Protein AF-A0A3D3TBS5-F1 (afdb_monomer)

pLDDT: mean 72.95, std 12.07, range [37.75, 92.06]

Mean predicted aligned error: 11.63 Å

Structure (mmCIF, N/CA/C/O backbone):
data_AF-A0A3D3TBS5-F1
#
_entry.id   AF-A0A3D3TBS5-F1
#
loop_
_atom_site.group_PDB
_atom_site.id
_atom_site.type_symbol
_atom_site.label_atom_id
_atom_site.label_alt_id
_atom_site.label_comp_id
_atom_site.label_asym_id
_atom_site.label_entity_id
_atom_site.label_seq_id
_atom_site.pdbx_PDB_ins_code
_atom_site.Cartn_x
_atom_site.Cartn_y
_atom_site.Cartn_z
_atom_site.occupancy
_atom_site.B_iso_or_equiv
_atom_site.auth_seq_id
_atom_site.auth_comp_id
_atom_site.auth_asym_id
_atom_site.auth_atom_id
_atom_site.pdbx_PDB_model_num
ATOM 1 N N . MET A 1 1 ? -9.072 -5.976 -12.058 1.00 43.88 1 MET A N 1
ATOM 2 C CA . MET A 1 1 ? -8.145 -5.084 -11.329 1.00 43.88 1 MET A CA 1
ATOM 3 C C . MET A 1 1 ? -8.571 -5.104 -9.867 1.00 43.88 1 MET A C 1
ATOM 5 O O . MET A 1 1 ? -9.679 -4.670 -9.589 1.00 43.88 1 MET A O 1
ATOM 9 N N . ILE A 1 2 ? -7.792 -5.714 -8.968 1.00 37.75 2 ILE A N 1
ATOM 10 C CA . ILE A 1 2 ? -8.104 -5.745 -7.527 1.00 37.75 2 ILE A CA 1
ATOM 11 C C . ILE A 1 2 ? -7.374 -4.554 -6.897 1.00 37.75 2 ILE A C 1
ATOM 13 O O . ILE A 1 2 ? -6.192 -4.637 -6.577 1.00 37.75 2 ILE A O 1
ATOM 17 N N . ASP A 1 3 ? -8.060 -3.415 -6.839 1.00 50.81 3 ASP A N 1
ATOM 18 C CA . ASP A 1 3 ? -7.618 -2.208 -6.134 1.00 50.81 3 ASP A CA 1
ATOM 19 C C . ASP A 1 3 ? -8.162 -2.305 -4.704 1.00 50.81 3 ASP A C 1
ATOM 21 O O . ASP A 1 3 ? -9.305 -1.935 -4.439 1.00 50.81 3 ASP A O 1
ATOM 25 N N . ILE A 1 4 ? -7.393 -2.904 -3.788 1.00 57.06 4 ILE A N 1
ATOM 26 C CA . ILE A 1 4 ? -7.783 -2.957 -2.372 1.00 57.06 4 ILE A CA 1
ATOM 27 C C . ILE A 1 4 ? -7.530 -1.564 -1.809 1.00 57.06 4 ILE A C 1
ATOM 29 O O . ILE A 1 4 ? -6.423 -1.230 -1.381 1.00 57.06 4 ILE A O 1
ATOM 33 N N . ARG A 1 5 ? -8.556 -0.718 -1.864 1.00 56.41 5 ARG A N 1
ATOM 34 C CA . ARG A 1 5 ? -8.519 0.588 -1.219 1.00 56.41 5 ARG A CA 1
ATOM 35 C C . ARG A 1 5 ? -8.444 0.365 0.281 1.00 56.41 5 ARG A C 1
ATOM 37 O O . ARG A 1 5 ? -9.344 -0.216 0.877 1.00 56.41 5 ARG A O 1
ATOM 44 N N . VAL A 1 6 ? -7.354 0.827 0.884 1.00 55.50 6 VAL A N 1
ATOM 45 C CA . VAL A 1 6 ? -7.268 0.953 2.338 1.00 55.50 6 VAL A CA 1
ATOM 46 C C . VAL A 1 6 ? -8.170 2.124 2.717 1.00 55.50 6 VAL A C 1
ATOM 48 O O . VAL A 1 6 ? -7.766 3.283 2.606 1.00 55.50 6 VAL A O 1
ATOM 51 N N . GLU A 1 7 ? -9.420 1.826 3.065 1.00 58.41 7 GLU A N 1
ATOM 52 C CA . GLU A 1 7 ? -10.326 2.807 3.656 1.00 58.41 7 GLU A CA 1
ATOM 53 C C . GLU A 1 7 ? -9.795 3.198 5.043 1.00 58.41 7 GLU A C 1
ATOM 55 O O . GLU A 1 7 ? -9.276 2.362 5.783 1.00 58.41 7 GLU A O 1
ATOM 60 N N . ASP A 1 8 ? -9.826 4.493 5.369 1.00 59.81 8 ASP A N 1
ATOM 61 C CA . ASP A 1 8 ? -9.279 5.004 6.631 1.00 59.81 8 ASP A CA 1
ATOM 62 C C . ASP A 1 8 ? -10.086 4.422 7.797 1.00 59.81 8 ASP A C 1
ATOM 64 O O . ASP A 1 8 ? -11.263 4.734 7.974 1.00 59.81 8 ASP A O 1
ATOM 68 N N . HIS A 1 9 ? -9.464 3.544 8.583 1.00 66.56 9 HIS A N 1
ATOM 69 C CA . HIS A 1 9 ? -10.099 2.982 9.766 1.00 66.56 9 HIS A CA 1
ATOM 70 C C . HI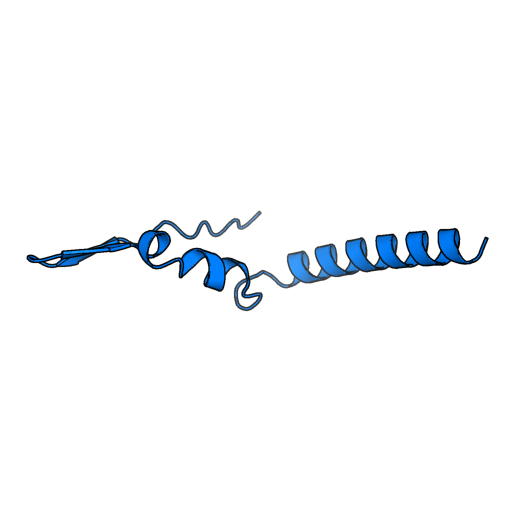S A 1 9 ? -10.033 4.008 10.901 1.00 66.56 9 HIS A C 1
ATOM 72 O O . HIS A 1 9 ? -8.952 4.380 11.368 1.00 66.56 9 HIS A O 1
ATOM 78 N N . ILE A 1 10 ? -11.204 4.475 11.337 1.00 64.25 10 ILE A N 1
ATOM 79 C CA . ILE A 1 10 ? -11.350 5.356 12.496 1.00 64.25 10 ILE A CA 1
ATOM 80 C C . ILE A 1 10 ? -11.608 4.477 13.721 1.00 64.25 10 ILE A C 1
ATOM 82 O O . ILE A 1 10 ? -12.617 3.781 13.798 1.00 64.25 10 ILE A O 1
ATOM 86 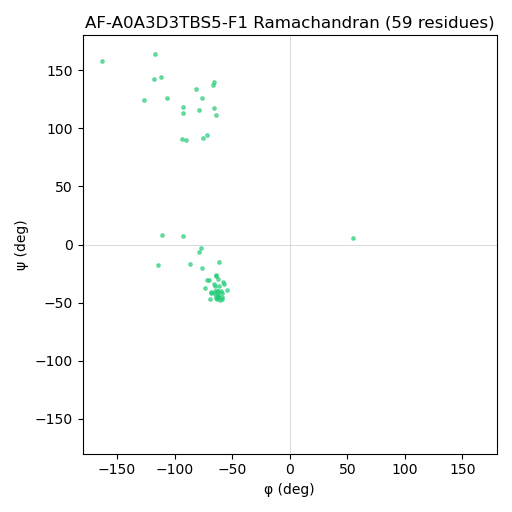N N . ILE A 1 11 ? -10.705 4.529 14.695 1.00 68.38 11 ILE A N 1
ATOM 87 C CA . ILE A 1 11 ? -10.895 3.916 16.009 1.00 68.38 11 ILE A CA 1
ATOM 88 C C . ILE A 1 11 ? -11.481 4.996 16.919 1.00 68.38 11 ILE A C 1
ATOM 90 O O . ILE A 1 11 ? -10.820 5.996 17.207 1.00 68.38 11 ILE A O 1
ATOM 94 N N . ILE A 1 12 ? -12.730 4.813 17.347 1.00 64.69 12 ILE A N 1
ATOM 95 C CA . ILE A 1 12 ? -13.444 5.760 18.211 1.00 64.69 12 ILE A CA 1
ATOM 96 C C . ILE A 1 12 ? -13.530 5.174 19.618 1.00 64.69 12 ILE A C 1
ATOM 98 O O . ILE A 1 12 ? -14.027 4.067 19.810 1.00 64.69 12 ILE A O 1
ATOM 102 N N . ASN A 1 13 ? -13.068 5.938 20.604 1.00 68.06 13 ASN A N 1
ATOM 103 C CA . ASN A 1 13 ? -13.312 5.698 22.019 1.00 68.06 13 ASN A CA 1
ATOM 104 C C . ASN A 1 13 ? -14.120 6.873 22.599 1.00 68.06 13 ASN A C 1
ATOM 106 O O . ASN A 1 13 ? -14.156 7.958 22.023 1.00 68.06 13 ASN A O 1
ATOM 110 N N . THR A 1 14 ? -14.728 6.706 23.773 1.00 75.44 14 THR A N 1
ATOM 111 C CA . THR A 1 14 ? -15.565 7.741 24.418 1.00 75.44 14 THR A CA 1
ATOM 112 C C . THR A 1 14 ? -14.818 9.034 24.757 1.00 75.44 14 THR A C 1
ATOM 114 O O . THR A 1 14 ? -15.448 10.052 25.026 1.00 75.44 14 THR A O 1
ATOM 117 N N . LYS A 1 15 ? -13.479 9.010 24.741 1.00 75.19 15 LYS A N 1
ATOM 118 C CA . LYS A 1 15 ? -12.610 10.149 25.078 1.00 75.19 15 LYS A CA 1
ATOM 119 C C . LYS A 1 15 ? -11.783 10.681 23.908 1.00 75.19 15 LYS A C 1
ATOM 121 O O . LYS A 1 15 ? -11.242 11.777 24.009 1.00 75.19 15 LYS A O 1
ATOM 126 N N . SER A 1 16 ? -11.622 9.913 22.833 1.00 65.75 16 SER A N 1
ATOM 127 C CA . SER A 1 16 ? -10.739 10.287 21.728 1.00 65.75 16 SER A CA 1
ATOM 128 C C . SER A 1 16 ? -11.030 9.485 20.468 1.00 65.75 16 S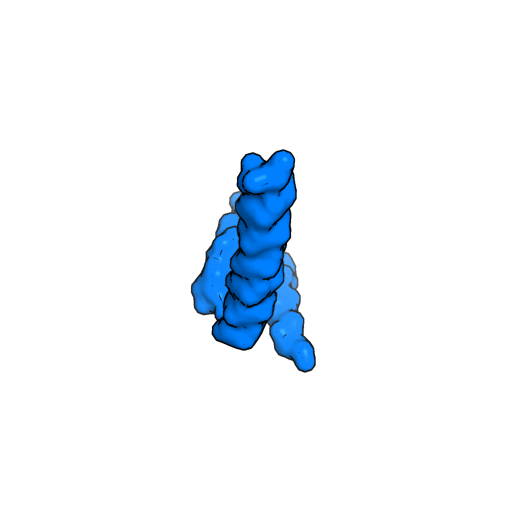ER A C 1
ATOM 130 O O . SER A 1 16 ? -11.570 8.380 20.516 1.00 65.75 16 SER A O 1
ATOM 132 N N . TYR A 1 17 ? -10.627 10.045 19.331 1.00 69.31 17 TYR A N 1
ATOM 133 C CA . TYR A 1 17 ? -10.630 9.358 18.048 1.00 69.31 17 TYR A CA 1
ATOM 134 C C . TYR A 1 17 ? -9.196 9.254 17.524 1.00 69.31 17 TYR A C 1
ATOM 136 O O . TYR A 1 17 ? -8.388 10.170 17.691 1.00 69.31 17 TYR A O 1
ATOM 144 N N . ILE A 1 18 ? -8.878 8.131 16.889 1.00 67.00 18 ILE A N 1
ATOM 145 C CA . ILE A 1 18 ? -7.602 7.890 16.220 1.00 67.00 18 ILE A CA 1
ATOM 146 C C . ILE A 1 18 ? -7.918 7.466 14.789 1.00 67.00 18 ILE A C 1
ATOM 148 O O . ILE A 1 18 ? -8.655 6.506 14.578 1.00 67.00 18 ILE A O 1
ATOM 152 N N . SER A 1 19 ? -7.358 8.168 13.805 1.00 67.88 19 SER A N 1
ATOM 153 C CA . SER A 1 19 ? -7.397 7.748 12.401 1.00 67.88 19 SER A CA 1
ATOM 154 C C . SER A 1 19 ? -6.002 7.359 11.927 1.00 67.88 19 SER A C 1
ATOM 156 O O . SER A 1 19 ? -4.998 7.970 12.315 1.00 67.88 19 SER A O 1
ATOM 158 N N . PHE A 1 20 ? -5.919 6.349 11.063 1.00 68.00 20 PHE A N 1
ATOM 159 C CA . PHE A 1 20 ? -4.651 5.945 10.450 1.00 68.00 20 PHE A CA 1
ATOM 160 C C . PHE A 1 20 ? -4.075 7.049 9.560 1.00 68.00 20 PHE A C 1
ATOM 162 O O . PHE A 1 20 ? -2.852 7.159 9.418 1.00 68.00 20 PHE A O 1
ATOM 169 N N . LYS A 1 21 ? -4.936 7.924 9.029 1.00 66.94 21 LYS A N 1
ATOM 170 C CA . LYS A 1 21 ? -4.535 9.177 8.389 1.00 66.94 21 L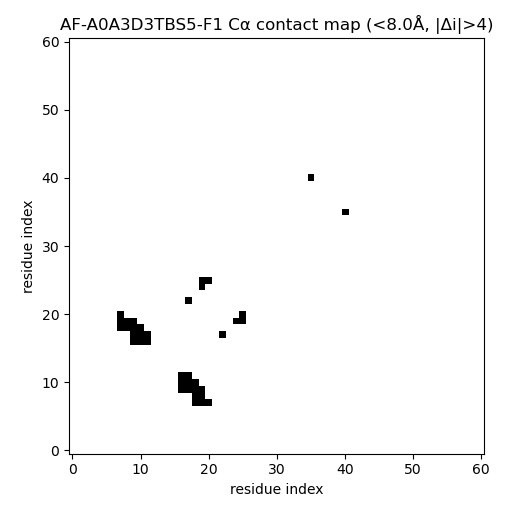YS A CA 1
ATOM 171 C C . LYS A 1 21 ? -3.868 10.159 9.364 1.00 66.94 21 LYS A C 1
ATOM 173 O O . LYS A 1 21 ? -2.799 10.671 9.030 1.00 66.94 21 LYS A O 1
ATOM 178 N N . ASN A 1 22 ? -4.428 10.383 10.559 1.00 68.06 22 ASN A N 1
ATOM 179 C CA . ASN A 1 22 ? -3.832 11.268 11.576 1.00 68.06 22 ASN A CA 1
ATOM 180 C C . ASN A 1 22 ? -2.495 10.730 12.092 1.00 68.06 22 ASN A C 1
ATOM 182 O O . ASN A 1 22 ? -1.574 11.505 12.333 1.00 68.06 22 ASN A O 1
ATOM 186 N N . LEU A 1 23 ? -2.364 9.409 12.205 1.00 73.25 23 LEU A N 1
ATOM 187 C CA . LEU A 1 23 ? -1.127 8.760 12.641 1.00 73.25 23 LEU A CA 1
ATOM 188 C C . LEU A 1 23 ? -0.042 8.694 11.557 1.00 73.25 23 LEU A C 1
ATOM 190 O O . LEU A 1 23 ? 1.035 8.172 11.818 1.00 73.25 23 LEU A O 1
ATOM 194 N N . ARG A 1 24 ? -0.318 9.153 10.325 1.00 71.94 24 ARG A N 1
ATOM 195 C CA . ARG A 1 24 ? 0.525 8.941 9.128 1.00 71.94 24 ARG A CA 1
ATOM 196 C C . ARG A 1 24 ? 0.844 7.468 8.818 1.00 71.94 24 ARG A C 1
ATOM 198 O O . ARG A 1 24 ? 1.538 7.202 7.839 1.00 71.94 24 ARG A O 1
ATOM 205 N N . LEU A 1 25 ? 0.271 6.520 9.557 1.00 70.69 25 LEU A N 1
ATOM 206 C CA . LEU A 1 25 ? 0.479 5.079 9.416 1.00 70.69 25 LEU A CA 1
ATOM 207 C C . LEU A 1 25 ? 0.133 4.596 8.002 1.00 70.69 25 LEU A C 1
ATOM 209 O O . LEU A 1 25 ? 0.801 3.739 7.434 1.00 70.69 25 LEU A O 1
ATOM 213 N N . ILE A 1 26 ? -0.876 5.218 7.385 1.00 70.19 26 ILE A N 1
ATOM 214 C CA . ILE A 1 26 ? -1.287 4.922 6.010 1.00 70.19 26 ILE A CA 1
ATOM 215 C C . ILE 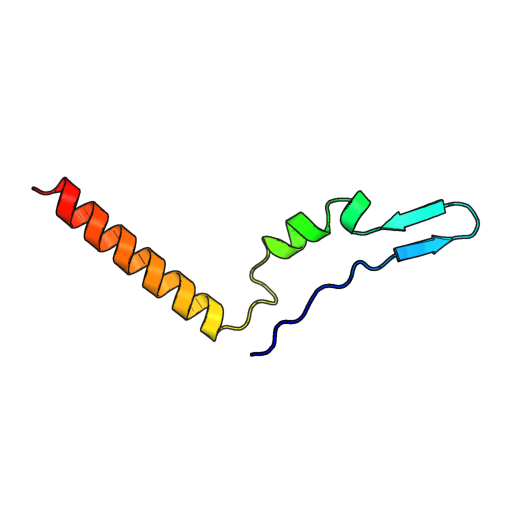A 1 26 ? -0.182 5.224 4.982 1.00 70.19 26 ILE A C 1
ATOM 217 O O . ILE A 1 26 ? -0.104 4.553 3.956 1.00 70.19 26 ILE A O 1
ATOM 221 N N . TYR A 1 27 ? 0.700 6.197 5.243 1.00 71.00 27 TYR A N 1
ATOM 222 C CA . TYR A 1 27 ? 1.848 6.477 4.375 1.00 71.00 27 TYR A CA 1
ATOM 223 C C . TYR A 1 27 ? 2.934 5.414 4.515 1.00 71.00 27 TYR A C 1
ATOM 225 O O . TYR A 1 27 ? 3.547 5.035 3.519 1.00 71.00 27 TYR A O 1
ATOM 233 N N . GLU A 1 28 ? 3.158 4.915 5.727 1.00 74.62 28 GLU A N 1
ATOM 234 C CA . GLU A 1 28 ? 4.110 3.832 5.974 1.00 74.62 28 GLU A CA 1
ATOM 235 C C . GLU A 1 28 ? 3.614 2.517 5.367 1.00 74.62 28 GLU A C 1
ATOM 237 O O . GLU A 1 28 ? 4.364 1.830 4.675 1.00 74.62 28 GLU A O 1
ATOM 242 N N . LEU A 1 29 ? 2.318 2.226 5.504 1.00 68.75 29 LEU A N 1
ATOM 243 C CA . LEU A 1 29 ? 1.677 1.068 4.881 1.00 68.75 29 LEU A CA 1
ATOM 244 C C . LEU A 1 29 ? 1.731 1.133 3.351 1.00 68.75 29 LEU A C 1
ATOM 246 O O . LEU A 1 29 ? 2.026 0.125 2.717 1.00 68.75 29 LEU A O 1
ATOM 250 N N . LYS A 1 30 ? 1.539 2.315 2.749 1.00 67.81 30 LYS A N 1
ATOM 251 C CA . LYS A 1 30 ? 1.682 2.511 1.294 1.00 67.81 30 LYS A CA 1
ATOM 252 C C . LYS A 1 30 ? 3.105 2.283 0.776 1.00 67.81 30 LYS A C 1
ATOM 254 O O . LYS A 1 30 ? 3.261 1.931 -0.390 1.00 67.81 30 LYS A O 1
ATOM 259 N N . LYS A 1 31 ? 4.135 2.487 1.604 1.00 72.06 31 LYS A N 1
ATOM 260 C CA . LYS A 1 31 ? 5.527 2.156 1.248 1.00 72.06 31 LYS A CA 1
ATOM 261 C C . LYS A 1 31 ? 5.802 0.653 1.326 1.00 72.06 31 LYS A C 1
ATOM 263 O O . LYS A 1 31 ? 6.760 0.182 0.720 1.00 72.06 31 LYS A O 1
ATOM 268 N N . SER A 1 32 ? 4.985 -0.099 2.061 1.00 74.31 32 SER A N 1
ATOM 269 C CA . SER A 1 32 ? 5.167 -1.536 2.213 1.00 74.31 32 SER A CA 1
ATOM 270 C C . SER A 1 32 ? 4.712 -2.291 0.965 1.00 74.31 32 SER A C 1
ATOM 272 O O . SER A 1 32 ? 3.569 -2.192 0.529 1.00 74.31 32 SER A O 1
ATOM 274 N N . ILE A 1 33 ? 5.602 -3.120 0.424 1.00 72.62 33 ILE A N 1
ATOM 275 C CA . ILE A 1 33 ? 5.303 -4.042 -0.681 1.00 72.62 33 ILE A CA 1
ATOM 276 C C . ILE A 1 33 ? 4.556 -5.306 -0.228 1.00 72.62 33 ILE A C 1
ATOM 278 O O . ILE A 1 33 ? 4.125 -6.087 -1.069 1.00 72.62 33 ILE A O 1
ATOM 282 N N . LYS A 1 34 ? 4.381 -5.513 1.088 1.00 72.62 34 LYS A N 1
ATOM 283 C CA . LYS A 1 34 ? 3.895 -6.774 1.678 1.00 72.62 34 LYS A CA 1
ATOM 284 C C . LYS A 1 34 ? 2.521 -7.218 1.163 1.00 72.62 34 LYS A C 1
ATOM 286 O O . LYS A 1 34 ? 2.275 -8.414 1.075 1.00 72.62 34 LYS A O 1
ATOM 291 N N . TYR A 1 35 ? 1.645 -6.270 0.837 1.00 68.12 35 TYR A N 1
ATOM 292 C CA . TYR A 1 35 ? 0.275 -6.544 0.382 1.00 68.12 35 TYR A CA 1
ATOM 293 C C . TYR A 1 35 ? 0.049 -6.194 -1.094 1.00 68.12 35 TYR A C 1
ATOM 295 O O . TYR A 1 35 ? -1.083 -6.219 -1.571 1.00 68.12 35 TYR A O 1
ATOM 303 N N . VAL A 1 36 ? 1.113 -5.851 -1.826 1.00 70.25 36 VAL A N 1
ATOM 304 C CA . VAL A 1 36 ? 1.029 -5.570 -3.262 1.00 70.25 36 VAL A CA 1
ATOM 305 C C . VAL A 1 36 ? 1.035 -6.895 -4.016 1.00 70.25 36 VAL A C 1
ATOM 307 O O . VAL A 1 36 ? 1.854 -7.771 -3.742 1.00 70.25 36 VAL A O 1
ATOM 310 N N . ALA A 1 37 ? 0.134 -7.049 -4.984 1.00 77.81 37 ALA A N 1
ATOM 311 C CA . ALA A 1 37 ? 0.072 -8.271 -5.769 1.00 77.81 37 ALA A CA 1
ATOM 312 C C . ALA A 1 37 ? 1.343 -8.450 -6.619 1.00 77.81 37 ALA A C 1
ATOM 314 O O . ALA A 1 37 ? 1.837 -7.498 -7.227 1.00 77.81 37 ALA A O 1
ATOM 315 N N . ALA A 1 38 ? 1.842 -9.687 -6.707 1.00 77.69 38 ALA A N 1
ATOM 316 C CA . ALA A 1 38 ? 3.121 -9.997 -7.351 1.00 77.69 38 ALA A CA 1
ATOM 317 C C . ALA A 1 38 ? 3.228 -9.473 -8.798 1.00 77.69 38 ALA A C 1
ATOM 319 O O . ALA A 1 38 ? 4.262 -8.931 -9.178 1.00 77.69 38 ALA A O 1
ATOM 320 N N . TYR A 1 39 ? 2.148 -9.545 -9.585 1.00 80.38 39 TYR A N 1
ATOM 321 C CA . TYR A 1 39 ? 2.138 -9.047 -10.967 1.00 80.38 39 TYR A CA 1
ATOM 322 C C . TYR A 1 39 ? 2.402 -7.533 -11.063 1.00 80.38 39 TYR A C 1
ATOM 324 O O . TYR A 1 39 ? 3.103 -7.086 -11.967 1.00 80.38 39 TYR A O 1
ATOM 332 N N . GLN A 1 40 ? 1.904 -6.745 -10.102 1.00 78.25 40 GLN A N 1
ATOM 333 C CA . GLN A 1 40 ? 2.118 -5.293 -10.062 1.00 78.25 40 GLN A CA 1
ATOM 334 C C . GLN A 1 40 ? 3.564 -4.951 -9.694 1.00 78.25 40 GLN A C 1
ATOM 336 O O . GLN A 1 40 ? 4.081 -3.917 -10.115 1.00 78.25 40 GLN A O 1
ATOM 341 N N . LEU A 1 41 ? 4.218 -5.804 -8.900 1.00 81.50 41 L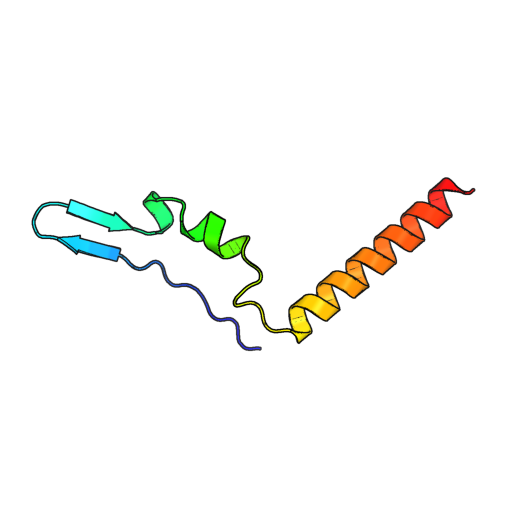EU A N 1
ATOM 342 C CA . LEU A 1 41 ? 5.637 -5.660 -8.580 1.00 81.50 41 LEU A CA 1
ATOM 343 C C . LEU A 1 41 ? 6.495 -5.941 -9.816 1.00 81.50 41 LEU A C 1
ATOM 345 O O . LEU A 1 41 ? 7.351 -5.126 -10.147 1.00 81.50 41 LEU A O 1
ATOM 349 N N . ILE A 1 42 ? 6.215 -7.030 -10.537 1.00 84.94 42 ILE A N 1
ATOM 350 C CA . ILE A 1 42 ? 6.927 -7.403 -11.771 1.00 84.94 42 ILE A CA 1
ATOM 351 C C . ILE A 1 42 ? 6.810 -6.295 -12.825 1.00 84.94 42 ILE A C 1
ATOM 353 O O . ILE A 1 42 ? 7.810 -5.888 -13.415 1.00 84.94 42 ILE A O 1
ATOM 357 N N . GLU A 1 43 ? 5.609 -5.747 -13.023 1.00 84.69 43 GLU A N 1
ATOM 358 C CA . GLU A 1 43 ? 5.389 -4.663 -13.984 1.00 84.69 43 GLU A CA 1
ATOM 359 C C . GLU A 1 43 ? 6.166 -3.387 -13.614 1.00 84.69 43 GLU A C 1
ATOM 361 O O . GLU A 1 43 ? 6.7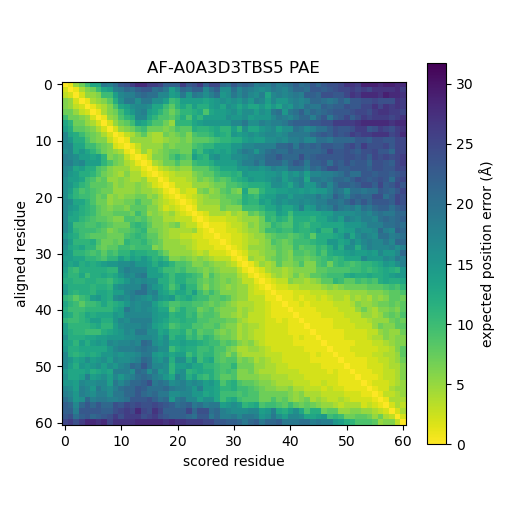43 -2.729 -14.483 1.00 84.69 43 GLU A O 1
ATOM 366 N N . LYS A 1 44 ? 6.216 -3.038 -12.319 1.00 85.12 44 LYS A N 1
ATOM 367 C CA . LYS A 1 44 ? 7.008 -1.900 -11.830 1.00 85.12 44 LYS A CA 1
ATOM 368 C C . LYS A 1 44 ? 8.500 -2.110 -12.068 1.00 85.12 44 LYS A C 1
ATOM 370 O O . LYS A 1 44 ? 9.146 -1.202 -12.580 1.00 85.12 44 LYS A O 1
ATOM 375 N N . VAL A 1 45 ? 9.027 -3.288 -11.732 1.00 87.88 45 VAL A N 1
ATOM 376 C CA . VAL A 1 45 ? 10.448 -3.618 -11.923 1.00 87.88 45 VAL A CA 1
ATOM 377 C C . VAL A 1 45 ? 10.826 -3.530 -13.399 1.00 87.88 45 VAL A C 1
ATOM 379 O O . VAL A 1 45 ? 11.777 -2.834 -13.736 1.00 87.88 45 VAL A O 1
ATOM 382 N N . SER A 1 46 ? 10.027 -4.120 -14.290 1.00 87.56 46 SER A N 1
ATOM 383 C CA . SER A 1 46 ? 10.297 -4.087 -15.731 1.00 87.56 46 SER A CA 1
ATOM 384 C C . SER A 1 46 ? 10.355 -2.657 -16.292 1.00 87.56 46 SER A C 1
ATOM 386 O O . SER A 1 46 ? 11.230 -2.332 -17.097 1.00 87.56 46 SER A O 1
ATOM 388 N N . LYS A 1 47 ? 9.468 -1.760 -15.834 1.00 91.56 47 LYS A N 1
ATOM 389 C CA . LYS A 1 47 ? 9.493 -0.337 -16.221 1.00 91.56 47 LYS A CA 1
ATOM 390 C C . LYS A 1 47 ? 10.744 0.383 -15.718 1.00 91.56 47 LYS A C 1
ATOM 392 O O . LYS A 1 47 ? 11.311 1.189 -16.453 1.00 91.56 47 LYS A O 1
ATOM 397 N N . GLU A 1 48 ? 11.173 0.117 -14.487 1.00 89.69 48 GLU A N 1
ATOM 398 C CA . GLU A 1 48 ? 12.387 0.724 -13.932 1.00 89.69 48 GLU A CA 1
ATOM 399 C C . GLU A 1 48 ? 13.649 0.214 -14.646 1.00 89.69 48 GLU A C 1
ATOM 401 O O . GLU A 1 48 ? 14.499 1.020 -15.016 1.00 89.69 48 GLU A O 1
ATOM 406 N N . GLU A 1 49 ? 13.736 -1.080 -14.961 1.00 90.50 49 GLU A N 1
ATOM 407 C CA . GLU A 1 49 ? 14.836 -1.647 -15.756 1.00 90.50 49 GLU A CA 1
ATOM 408 C C . GLU A 1 49 ? 14.941 -1.006 -17.144 1.00 90.50 49 GLU A C 1
ATOM 410 O O . GLU A 1 49 ? 16.039 -0.700 -17.612 1.00 90.50 49 GLU A O 1
ATOM 415 N N . GLN A 1 50 ? 13.807 -0.762 -17.809 1.00 91.06 50 GLN A N 1
ATOM 416 C CA . GLN A 1 50 ? 13.787 -0.062 -19.094 1.00 91.06 50 GLN A CA 1
ATOM 417 C C . GLN A 1 50 ? 14.327 1.364 -18.978 1.00 91.06 50 GLN A C 1
ATOM 419 O O . GLN A 1 50 ? 15.150 1.764 -19.799 1.00 91.06 50 GLN A O 1
ATOM 424 N N . LYS A 1 51 ? 13.907 2.119 -17.956 1.00 92.06 51 LYS A N 1
ATOM 425 C CA . LYS A 1 51 ? 14.404 3.483 -17.721 1.00 92.06 51 LYS A CA 1
ATOM 426 C C . LYS A 1 51 ? 15.899 3.499 -17.437 1.00 92.06 51 LYS A C 1
ATOM 428 O O . LYS A 1 51 ? 16.602 4.329 -18.001 1.00 92.06 51 LYS A O 1
ATOM 433 N N . ILE A 1 52 ? 16.378 2.583 -16.596 1.00 90.44 52 ILE A N 1
ATOM 434 C CA . ILE A 1 52 ? 17.800 2.471 -16.262 1.00 90.44 52 ILE A CA 1
ATOM 435 C C . ILE A 1 52 ? 18.602 2.139 -17.518 1.00 90.44 52 ILE A C 1
ATOM 437 O O . ILE A 1 52 ? 19.604 2.792 -17.780 1.00 90.44 52 ILE A O 1
ATOM 441 N N . ARG A 1 53 ? 18.140 1.189 -18.340 1.00 87.88 53 ARG A N 1
ATOM 442 C CA . ARG A 1 53 ? 18.809 0.836 -19.597 1.00 87.88 53 ARG A CA 1
ATOM 443 C C . ARG A 1 53 ? 18.915 2.030 -20.546 1.00 87.88 53 ARG A C 1
ATOM 445 O O . ARG A 1 53 ? 20.001 2.300 -21.043 1.00 87.88 53 ARG A O 1
ATOM 452 N N . ILE A 1 54 ? 17.822 2.773 -20.734 1.00 90.31 54 ILE A N 1
ATOM 453 C CA . ILE A 1 54 ? 17.805 3.990 -21.563 1.00 90.31 54 ILE A CA 1
ATOM 454 C C . ILE A 1 54 ? 18.745 5.059 -20.985 1.00 90.31 54 ILE A C 1
ATOM 456 O O . ILE A 1 54 ? 19.486 5.695 -21.728 1.00 90.31 54 ILE A O 1
ATOM 460 N N . ALA A 1 55 ? 18.743 5.251 -19.663 1.00 88.62 55 ALA A N 1
ATOM 461 C CA . ALA A 1 55 ? 19.609 6.220 -18.996 1.00 88.62 55 ALA A CA 1
ATOM 462 C C . ALA A 1 55 ? 21.100 5.867 -19.134 1.00 88.62 55 ALA A C 1
ATOM 464 O O . ALA A 1 55 ? 21.914 6.753 -19.378 1.00 88.62 55 ALA A O 1
ATOM 465 N N . VAL A 1 56 ? 21.456 4.584 -19.025 1.00 87.69 56 VAL A N 1
ATOM 466 C CA . VAL A 1 56 ? 22.827 4.095 -19.248 1.00 87.69 56 VAL A CA 1
ATOM 467 C C . VAL A 1 56 ? 23.249 4.317 -20.701 1.00 87.69 56 VAL A C 1
ATOM 469 O O . VAL A 1 56 ? 24.337 4.823 -20.950 1.00 87.69 56 VAL A O 1
ATOM 472 N N . GLU A 1 57 ? 22.374 4.014 -21.658 1.00 80.75 57 GLU A N 1
ATOM 473 C CA . GLU A 1 57 ? 22.649 4.176 -23.089 1.00 80.75 57 GLU A CA 1
ATOM 474 C C . GLU A 1 57 ? 22.827 5.652 -23.495 1.00 80.75 57 GLU A C 1
ATOM 476 O O . 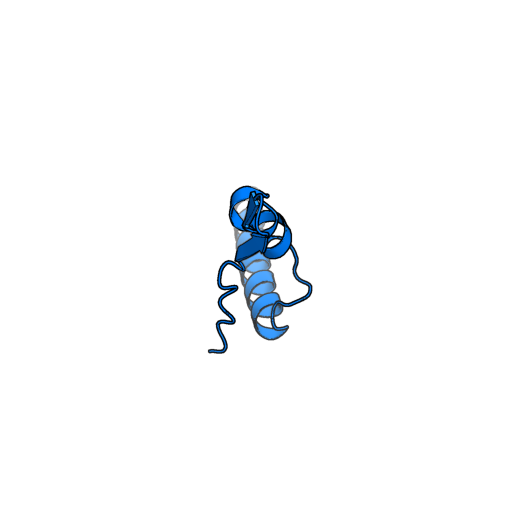GLU A 1 57 ? 23.667 5.968 -24.334 1.00 80.75 57 GLU A O 1
ATOM 481 N N . LEU A 1 58 ? 22.101 6.569 -22.846 1.00 81.50 58 LEU A N 1
ATOM 482 C CA . LEU A 1 58 ? 22.280 8.018 -22.993 1.00 81.50 58 LEU A CA 1
ATOM 483 C C . LEU A 1 58 ? 23.580 8.538 -22.366 1.00 81.50 58 LEU A C 1
ATOM 485 O O . LEU A 1 58 ? 24.114 9.533 -22.840 1.00 81.50 58 LEU A O 1
ATOM 489 N N . CYS A 1 59 ? 24.073 7.901 -21.30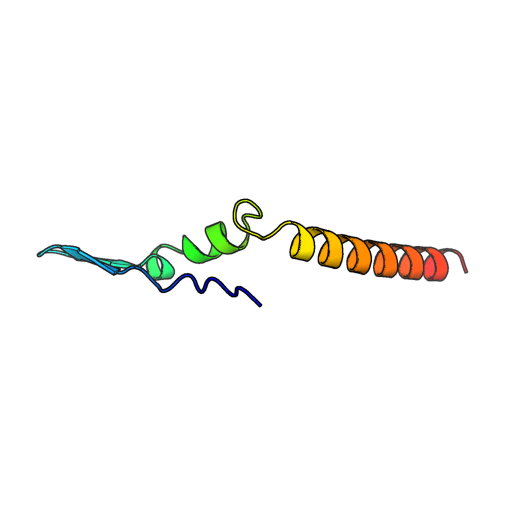2 1.00 67.75 59 CYS A N 1
ATOM 490 C CA . CYS A 1 59 ? 25.274 8.342 -20.590 1.00 67.75 59 CYS A CA 1
ATOM 491 C C . CYS A 1 59 ? 26.576 7.781 -21.195 1.00 67.75 59 CYS A C 1
ATOM 493 O O . CYS A 1 59 ? 27.655 8.288 -20.899 1.00 67.75 59 CYS A O 1
ATOM 495 N N . SER A 1 60 ? 26.486 6.733 -22.023 1.00 67.25 60 SER A N 1
ATOM 496 C CA . SER A 1 60 ? 27.613 6.128 -22.751 1.00 67.25 60 SER A CA 1
ATOM 497 C C . SER A 1 60 ? 27.829 6.692 -24.166 1.00 67.25 60 SER A C 1
ATOM 499 O O . SER A 1 60 ? 28.656 6.153 -24.902 1.00 67.25 60 SER A O 1
ATOM 501 N N . LYS A 1 61 ? 27.105 7.747 -24.554 1.00 53.81 61 LYS A N 1
ATOM 502 C CA . LYS A 1 61 ? 27.182 8.401 -25.867 1.00 53.81 61 LYS A CA 1
ATOM 503 C C . LYS A 1 61 ? 27.712 9.823 -25.735 1.00 53.81 61 LYS A C 1
ATOM 505 O O . LYS A 1 61 ? 28.444 10.243 -26.657 1.00 53.81 61 LYS A O 1
#

Secondary structure (DSSP, 8-state):
---------EEEETTEEEETTTTTHHHHHHH--TTS-HHHHHHHHHHHHHHHHHHHHHHT-

Solvent-accessible surface area (backbone atoms only — not comparable to full-atom values): 3923 Å² total; per-residue (Å²): 134,91,77,82,75,83,71,79,59,69,50,77,53,101,87,50,75,48,40,36,69,80,67,48,48,55,60,57,54,70,70,47,65,88,83,56,58,67,69,63,52,53,55,50,50,56,53,51,53,52,51,51,52,53,52,51,58,64,72,77,108

Nearest PDB structures (foldseek):
  3tnd-assembly1_F  TM=2.931E-01  e=8.489E+00  Shigella flexneri
  3tnd-assembly1_B  TM=3.144E-01  e=9.716E+00  Shigella flexneri

Foldseek 3Di:
DPPPDPDWDWDDDPVDIDTCVVVVVVVVVVPDCPPPDPVVVVVVVVVVVVVVVVVVVVVVD

Sequence (61 aa):
MIDIRVEDHIIINTKSYISFKNLRLIYELKKSIKYVAAYQLIEKVSKEEQKIRIAVELCSK

Radius of gyration: 18.85 Å; Cα contacts (8 Å, |Δi|>4): 19; chains: 1; bounding box: 43×21×51 Å